Protein AF-A0A6N6PAH7-F1 (afdb_monomer_lite)

Secondary structure (DSSP, 8-state):
-HHHHHHHIIIIIIIIIIIHHHHHHHHTTTPPPP-GGG-HHHHHHHHHHHHHTTT-S-TTHHHHHSSSSPPPHHHHSS--------HHHHHH-GGGS--GGGG-TTTSSTT--HHHHHHHHHHH--

Sequence (126 aa):
PFARVAVLESSLYMRNQLLRDADWASMAHGLEVRVPFVDATLTGRLAPWLVASTGRLRGKELIAGAPSRPVPRALVDRAKTGFFVPIAPLLDDPRAGLDAWRSVPALTRAKTHWSRKLAYALMHAR

Structure (mmCIF, N/CA/C/O backbone):
data_AF-A0A6N6PAH7-F1
#
_entry.id   AF-A0A6N6PAH7-F1
#
loop_
_atom_site.group_PDB
_atom_site.id
_atom_site.type_symbol
_atom_site.label_atom_id
_atom_site.label_alt_id
_atom_site.label_comp_id
_atom_site.label_asym_id
_atom_site.label_entity_id
_atom_site.label_seq_id
_atom_site.pdbx_PDB_ins_code
_atom_site.Cartn_x
_atom_site.Cartn_y
_atom_site.Cartn_z
_atom_site.occupancy
_atom_site.B_iso_or_equiv
_atom_site.auth_seq_id
_atom_site.auth_comp_id
_atom_site.auth_asym_id
_atom_site.auth_atom_id
_atom_site.pdbx_PDB_model_num
ATOM 1 N N . PRO A 1 1 ? 3.702 5.682 21.944 1.00 80.25 1 PRO A N 1
ATOM 2 C CA . PRO A 1 1 ? 4.648 5.618 20.795 1.00 80.25 1 PRO A CA 1
ATOM 3 C C . PRO A 1 1 ? 3.967 5.253 19.469 1.00 80.25 1 PRO A C 1
ATOM 5 O O . PRO A 1 1 ? 4.031 6.046 18.539 1.00 80.25 1 PRO A O 1
ATOM 8 N N . PHE A 1 2 ? 3.247 4.123 19.418 1.00 83.19 2 PHE A N 1
ATOM 9 C CA . PHE A 1 2 ? 2.560 3.636 18.211 1.00 83.19 2 PHE A CA 1
ATOM 10 C C . PHE A 1 2 ? 1.643 4.675 17.549 1.00 83.19 2 PHE A C 1
ATOM 12 O O . PHE A 1 2 ? 1.792 4.948 16.368 1.00 83.19 2 PHE A O 1
ATOM 19 N N . ALA A 1 3 ? 0.759 5.328 18.313 1.00 86.00 3 ALA A N 1
ATOM 20 C CA . ALA A 1 3 ? -0.158 6.328 17.761 1.00 86.00 3 ALA A CA 1
ATOM 21 C C . ALA A 1 3 ? 0.560 7.520 17.099 1.00 86.00 3 ALA A C 1
ATOM 23 O O . ALA A 1 3 ? 0.105 8.018 16.077 1.00 86.00 3 ALA A O 1
ATOM 24 N N . ARG A 1 4 ? 1.714 7.948 17.634 1.00 90.19 4 ARG A N 1
ATOM 25 C CA . ARG A 1 4 ? 2.515 9.024 17.021 1.00 90.19 4 ARG A CA 1
ATOM 26 C C . ARG A 1 4 ? 3.103 8.576 15.684 1.00 90.19 4 ARG A C 1
ATOM 28 O O . ARG A 1 4 ? 3.049 9.330 14.721 1.00 90.19 4 ARG A O 1
ATOM 35 N N . VAL A 1 5 ? 3.610 7.342 15.620 1.00 91.25 5 VAL A N 1
ATOM 36 C CA . VAL A 1 5 ? 4.090 6.736 14.368 1.00 91.25 5 VAL A CA 1
ATOM 37 C C . VAL A 1 5 ? 2.941 6.613 13.371 1.00 91.25 5 VAL A C 1
ATOM 39 O O . VAL A 1 5 ? 3.085 7.066 12.248 1.00 91.25 5 VAL A O 1
ATOM 42 N N . ALA A 1 6 ? 1.773 6.115 13.783 1.00 89.56 6 ALA A N 1
ATOM 43 C CA . ALA A 1 6 ? 0.602 5.997 12.914 1.00 89.56 6 ALA A CA 1
ATOM 44 C C . ALA A 1 6 ? 0.163 7.348 12.317 1.00 89.56 6 ALA A C 1
ATOM 46 O O . ALA A 1 6 ? -0.196 7.411 11.141 1.00 89.56 6 ALA A O 1
ATOM 47 N N . VAL A 1 7 ? 0.234 8.437 13.093 1.00 92.44 7 VAL A N 1
ATOM 48 C CA . VAL A 1 7 ? -0.039 9.797 12.598 1.00 92.44 7 VAL A CA 1
ATOM 49 C C . VAL A 1 7 ? 1.001 10.237 11.567 1.00 92.44 7 VAL A C 1
ATOM 51 O O . VAL A 1 7 ? 0.619 10.771 10.526 1.00 92.44 7 VAL A O 1
ATOM 54 N N . LEU A 1 8 ? 2.292 10.007 11.824 1.00 95.75 8 LEU A N 1
ATOM 55 C CA . LEU A 1 8 ? 3.369 10.334 10.882 1.00 95.75 8 LEU A CA 1
ATOM 56 C C . LEU A 1 8 ? 3.258 9.513 9.593 1.00 95.75 8 LEU A C 1
ATOM 58 O O . LEU A 1 8 ? 3.292 10.089 8.513 1.00 95.75 8 LEU A O 1
ATOM 62 N N . GLU A 1 9 ? 3.040 8.204 9.690 1.00 95.25 9 GLU A N 1
ATOM 63 C CA . GLU A 1 9 ? 2.796 7.316 8.547 1.00 95.25 9 GLU A CA 1
ATOM 64 C C . GLU A 1 9 ? 1.596 7.794 7.722 1.00 95.25 9 GLU A C 1
ATOM 66 O O . GLU A 1 9 ? 1.685 7.919 6.502 1.00 95.25 9 GLU A O 1
ATOM 71 N N . SER A 1 10 ? 0.489 8.150 8.380 1.00 94.25 10 SER A N 1
ATOM 72 C CA . SER A 1 10 ? -0.716 8.624 7.691 1.00 94.25 10 SER A CA 1
ATOM 73 C C . SER A 1 10 ? -0.495 9.974 6.998 1.00 94.25 10 SER A C 1
ATOM 75 O O . SER A 1 10 ? -0.952 10.197 5.878 1.00 94.25 10 SER A O 1
ATOM 77 N N . SER A 1 11 ? 0.235 10.876 7.655 1.00 95.06 11 SER A N 1
ATOM 78 C CA . SER A 1 11 ? 0.418 12.262 7.215 1.00 95.06 11 SER A CA 1
ATOM 79 C C . SER A 1 11 ? 1.580 12.432 6.236 1.00 95.06 11 SER A C 1
ATOM 81 O O . SER A 1 11 ? 1.588 13.372 5.446 1.00 95.06 11 SER A O 1
ATOM 83 N N . LEU A 1 12 ? 2.587 11.567 6.280 1.00 96.56 12 LEU A N 1
ATOM 84 C CA . LEU A 1 12 ? 3.778 11.672 5.441 1.00 96.56 12 LEU A CA 1
ATOM 85 C C . LEU A 1 12 ? 3.753 10.609 4.350 1.00 96.56 12 LEU A C 1
ATOM 87 O O . LEU A 1 12 ? 3.741 10.958 3.175 1.00 96.56 12 LEU A O 1
ATOM 91 N N . TYR A 1 13 ? 3.686 9.331 4.714 1.00 96.38 13 TYR A N 1
ATOM 92 C CA . TYR A 1 13 ? 3.800 8.247 3.742 1.00 96.38 13 TYR A CA 1
ATOM 93 C C . TYR A 1 13 ? 2.494 8.003 2.976 1.00 96.38 13 TYR A C 1
ATOM 95 O O . TYR A 1 13 ? 2.463 8.077 1.748 1.00 96.38 13 TYR A O 1
ATOM 103 N N . MET A 1 14 ? 1.383 7.783 3.682 1.00 96.56 14 MET A N 1
ATOM 104 C CA . MET A 1 14 ? 0.095 7.504 3.045 1.00 96.56 14 MET A CA 1
ATOM 105 C C . MET A 1 14 ? -0.384 8.687 2.201 1.00 96.56 14 MET A C 1
ATOM 107 O O . MET A 1 14 ? -0.717 8.498 1.035 1.00 96.56 14 MET A O 1
ATOM 111 N N . ARG A 1 15 ? -0.368 9.907 2.757 1.00 95.31 15 ARG A N 1
ATOM 112 C CA . ARG A 1 15 ? -0.782 11.117 2.033 1.00 95.31 15 ARG A CA 1
ATOM 113 C C . ARG A 1 15 ? 0.105 11.414 0.825 1.00 95.31 15 ARG A C 1
ATOM 115 O O . ARG A 1 15 ? -0.417 11.624 -0.264 1.00 95.31 15 ARG A O 1
ATOM 122 N N . ASN A 1 16 ? 1.425 11.461 1.012 1.00 96.69 16 ASN A N 1
ATOM 123 C CA . ASN A 1 16 ? 2.311 11.993 -0.026 1.00 96.69 16 ASN A CA 1
ATOM 124 C C . ASN A 1 16 ? 2.759 10.936 -1.041 1.00 96.69 16 ASN A C 1
ATOM 126 O O . ASN A 1 16 ? 3.301 11.315 -2.074 1.00 96.69 16 ASN A O 1
ATOM 130 N N . GLN A 1 17 ? 2.570 9.644 -0.756 1.00 94.69 17 GLN A N 1
ATOM 131 C CA . GLN A 1 17 ? 2.975 8.561 -1.648 1.00 94.69 17 GLN A CA 1
ATOM 132 C C . GLN A 1 17 ? 1.797 7.655 -2.000 1.00 94.69 17 GLN A C 1
ATOM 134 O O . GLN A 1 17 ? 1.367 7.654 -3.144 1.00 94.69 17 GLN A O 1
ATOM 139 N N . LEU A 1 18 ? 1.215 6.934 -1.036 1.00 94.38 18 LEU A N 1
ATOM 140 C CA . LEU A 1 18 ? 0.221 5.899 -1.359 1.00 94.38 18 LEU A CA 1
ATOM 141 C C . LEU A 1 18 ? -1.028 6.454 -2.057 1.00 94.38 18 LEU A C 1
ATOM 143 O O . LEU A 1 18 ? -1.422 5.938 -3.098 1.00 94.38 18 LEU A O 1
ATOM 147 N N . LEU A 1 19 ? -1.647 7.494 -1.492 1.00 96.06 19 LEU A N 1
ATOM 148 C CA . LEU A 1 19 ? -2.872 8.076 -2.043 1.00 96.06 19 LEU A CA 1
ATOM 149 C C . LEU A 1 19 ? -2.601 8.822 -3.346 1.00 96.06 19 LEU A C 1
ATOM 151 O O . LEU A 1 19 ? -3.355 8.663 -4.297 1.00 96.06 19 LEU A O 1
ATOM 155 N N . ARG A 1 20 ? -1.503 9.582 -3.407 1.00 96.25 20 ARG A N 1
ATOM 156 C CA . ARG A 1 20 ? -1.105 10.311 -4.615 1.00 96.25 20 ARG A CA 1
ATOM 157 C C . ARG A 1 20 ? -0.835 9.367 -5.784 1.00 96.25 20 ARG A C 1
ATOM 159 O O . ARG A 1 20 ? -1.338 9.594 -6.877 1.00 96.25 20 ARG A O 1
ATOM 166 N N . ASP A 1 21 ? -0.039 8.326 -5.559 1.00 94.88 21 ASP A N 1
ATOM 167 C CA . ASP A 1 21 ? 0.371 7.416 -6.626 1.00 94.88 21 ASP A CA 1
ATOM 168 C C . ASP A 1 21 ? -0.823 6.558 -7.095 1.00 94.88 21 ASP A C 1
ATOM 170 O O . ASP A 1 21 ? -0.953 6.291 -8.289 1.00 94.88 21 ASP A O 1
ATOM 174 N N . ALA A 1 22 ? -1.731 6.174 -6.185 1.00 94.38 22 ALA A N 1
ATOM 175 C CA . ALA A 1 22 ? -2.966 5.467 -6.533 1.00 94.38 22 ALA A CA 1
ATOM 176 C C . ALA A 1 22 ? -3.955 6.347 -7.317 1.00 94.38 22 ALA A C 1
ATOM 178 O O . ALA A 1 22 ? -4.522 5.885 -8.307 1.00 94.38 22 ALA A O 1
ATOM 179 N N . ASP A 1 23 ? -4.150 7.601 -6.901 1.00 96.50 23 ASP A N 1
ATOM 180 C CA . ASP A 1 23 ? -5.003 8.568 -7.600 1.00 96.50 23 ASP A CA 1
ATOM 181 C C . ASP A 1 23 ? -4.479 8.829 -9.016 1.00 96.50 23 ASP A C 1
ATOM 183 O O . ASP A 1 23 ? -5.188 8.588 -9.990 1.00 96.50 23 ASP A O 1
ATOM 187 N N . TRP A 1 24 ? -3.194 9.171 -9.146 1.00 96.75 24 TRP A N 1
ATOM 188 C CA . TRP A 1 24 ? -2.559 9.388 -10.445 1.00 96.75 24 TRP A CA 1
ATOM 189 C C . TRP A 1 24 ? -2.696 8.175 -11.375 1.00 96.75 24 TRP A C 1
ATOM 191 O O . TRP A 1 24 ? -3.119 8.322 -12.523 1.00 96.75 24 TRP A O 1
ATOM 201 N N . ALA A 1 25 ? -2.379 6.972 -10.884 1.00 94.94 25 ALA A N 1
ATOM 202 C CA . ALA A 1 25 ? -2.457 5.758 -11.690 1.00 94.94 25 ALA A CA 1
ATOM 203 C C . ALA A 1 25 ? -3.899 5.420 -12.101 1.00 94.94 25 ALA A C 1
ATOM 205 O O . ALA A 1 25 ? -4.134 5.013 -13.234 1.00 94.94 25 ALA A O 1
ATOM 206 N N . SER A 1 26 ? -4.872 5.581 -11.204 1.00 96.94 26 SER A N 1
ATOM 207 C CA . SER A 1 26 ? -6.274 5.260 -11.499 1.00 96.94 26 SER A CA 1
ATOM 208 C C . SER A 1 26 ? -6.923 6.271 -12.445 1.00 96.94 26 SER A C 1
ATOM 210 O O . SER A 1 26 ? -7.561 5.877 -13.425 1.00 96.94 26 SER A O 1
ATOM 212 N N . MET A 1 27 ? -6.673 7.563 -12.239 1.00 97.81 27 MET A N 1
ATOM 213 C CA . MET A 1 27 ? -7.206 8.631 -13.082 1.00 97.81 27 MET A CA 1
ATOM 214 C C . MET A 1 27 ? -6.585 8.656 -14.480 1.00 97.81 27 MET A C 1
ATOM 216 O O . MET A 1 27 ? -7.278 9.016 -15.431 1.00 97.81 27 MET A O 1
ATOM 220 N N . ALA A 1 28 ? -5.346 8.176 -14.651 1.00 97.75 28 ALA A N 1
ATOM 221 C CA . ALA A 1 28 ? -4.774 7.918 -15.978 1.00 97.75 28 ALA A CA 1
ATOM 222 C C . ALA A 1 28 ? -5.614 6.924 -16.812 1.00 97.75 28 ALA A C 1
ATOM 224 O O . ALA A 1 28 ? -5.531 6.919 -18.039 1.00 97.75 28 ALA A O 1
ATOM 225 N N . HIS A 1 29 ? -6.456 6.122 -16.153 1.00 97.12 29 HIS A N 1
ATOM 226 C CA . HIS A 1 29 ? -7.408 5.199 -16.769 1.00 97.12 29 HIS A CA 1
ATOM 227 C C . HIS A 1 29 ? -8.878 5.606 -16.558 1.00 97.12 29 HIS A C 1
ATOM 229 O O . HIS A 1 29 ? -9.773 4.805 -16.817 1.00 97.12 29 HIS A O 1
ATOM 235 N N . GLY A 1 30 ? -9.149 6.831 -16.089 1.00 97.81 30 GLY A N 1
ATOM 236 C CA . GLY A 1 30 ? -10.508 7.323 -15.833 1.00 97.81 30 GLY A CA 1
ATOM 237 C C . GLY A 1 30 ? -11.257 6.566 -14.729 1.00 97.81 30 GLY A C 1
ATOM 238 O O . GLY A 1 30 ? -12.487 6.557 -14.724 1.00 97.81 30 GLY A O 1
ATOM 239 N N . LEU A 1 31 ? -10.537 5.901 -13.819 1.00 98.06 31 LEU A N 1
ATOM 240 C CA . LEU A 1 31 ? -11.116 5.125 -12.725 1.00 98.06 31 LEU A CA 1
ATOM 241 C C . LEU A 1 31 ? -11.028 5.895 -11.410 1.00 98.06 31 LEU A C 1
ATOM 243 O O . LEU A 1 31 ? -9.951 6.326 -11.016 1.00 98.06 31 LEU A O 1
ATOM 247 N N . GLU A 1 32 ? -12.142 5.986 -10.684 1.00 97.44 32 GLU A N 1
ATOM 248 C CA . GLU A 1 32 ? -12.156 6.549 -9.334 1.00 97.44 32 GLU A CA 1
ATOM 249 C C . GLU A 1 32 ? -11.941 5.444 -8.285 1.00 97.44 32 GLU A C 1
ATOM 251 O O . GLU A 1 32 ? -12.776 4.551 -8.114 1.00 97.44 32 GLU A O 1
ATOM 256 N N . VAL A 1 33 ? -10.837 5.516 -7.537 1.00 96.50 33 VAL A N 1
ATOM 257 C CA . VAL A 1 33 ? -10.557 4.594 -6.426 1.00 96.50 33 VAL A CA 1
ATOM 258 C C . VAL A 1 33 ? -11.022 5.199 -5.103 1.00 96.50 33 VAL A C 1
ATOM 260 O O . VAL A 1 33 ? -10.573 6.262 -4.685 1.00 96.50 33 VAL A O 1
ATOM 263 N N . ARG A 1 34 ? -11.891 4.481 -4.382 1.00 96.69 34 ARG A N 1
ATOM 264 C CA . ARG A 1 34 ? -12.347 4.861 -3.035 1.00 96.69 34 ARG A CA 1
ATOM 265 C C . ARG A 1 34 ? -11.566 4.101 -1.960 1.00 96.69 34 ARG A C 1
ATOM 267 O O . ARG A 1 34 ? -11.296 2.910 -2.103 1.00 96.69 34 ARG A O 1
ATOM 274 N N . VAL A 1 35 ? -11.265 4.772 -0.844 1.00 95.88 35 VAL A N 1
ATOM 275 C CA . VAL A 1 35 ? -10.484 4.227 0.287 1.00 95.88 35 VAL A CA 1
ATOM 276 C C . VAL A 1 35 ? -11.263 4.274 1.616 1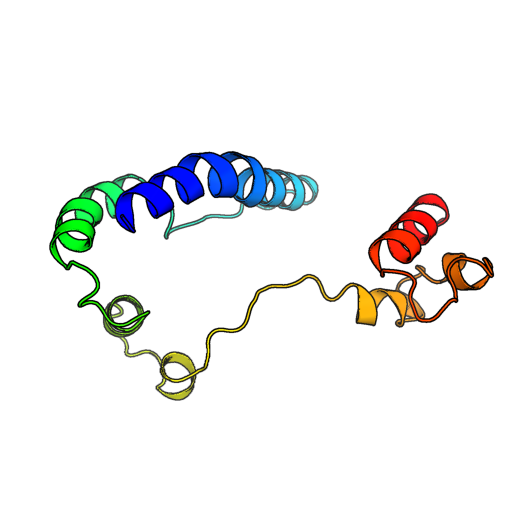.00 95.88 35 VAL A C 1
ATOM 278 O O . VAL A 1 35 ? -10.946 5.077 2.490 1.00 95.88 35 VAL A O 1
ATOM 281 N N . PRO A 1 36 ? -12.273 3.403 1.831 1.00 94.62 36 PRO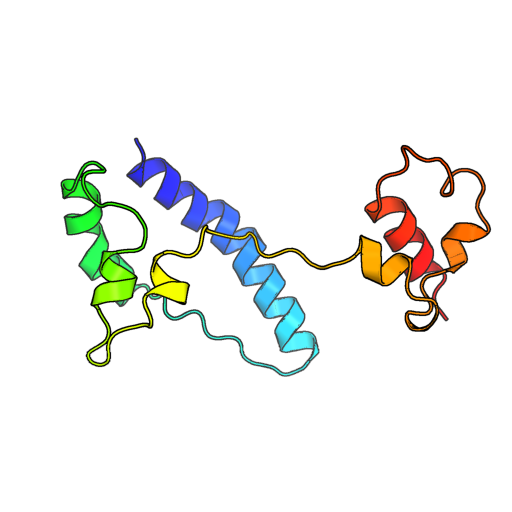 A N 1
ATOM 282 C CA . PRO A 1 36 ? -13.192 3.506 2.976 1.00 94.62 36 PRO A CA 1
ATOM 283 C C . PRO A 1 36 ? -12.521 3.489 4.357 1.00 94.62 36 PRO A C 1
ATOM 285 O O . PRO A 1 36 ? -13.001 4.118 5.293 1.00 94.62 36 PRO A O 1
ATOM 288 N N . PHE A 1 37 ? -11.393 2.787 4.497 1.00 92.06 37 PHE A N 1
ATOM 289 C CA . PHE A 1 37 ? -10.654 2.711 5.763 1.00 92.06 37 PHE A CA 1
ATOM 290 C C . PHE A 1 37 ? -9.809 3.954 6.075 1.00 92.06 37 PHE A C 1
ATOM 292 O O . PHE A 1 37 ? -9.274 4.051 7.175 1.00 92.06 37 PHE A O 1
ATOM 299 N N . VAL A 1 38 ? -9.686 4.890 5.132 1.00 94.19 38 VAL A N 1
ATOM 300 C CA . VAL A 1 38 ? -8.953 6.158 5.288 1.00 94.19 38 VAL A CA 1
ATOM 301 C C . VAL A 1 38 ? -9.931 7.328 5.489 1.00 94.19 38 VAL A C 1
ATOM 303 O O . VAL A 1 38 ? -9.574 8.495 5.365 1.00 94.19 38 VAL A O 1
ATOM 306 N N . ASP A 1 39 ? -11.189 7.032 5.816 1.00 95.12 39 ASP A N 1
ATOM 307 C CA . ASP A 1 39 ? -12.197 8.051 6.082 1.00 95.12 39 ASP A CA 1
ATOM 308 C C . ASP A 1 39 ? -11.892 8.843 7.370 1.00 95.12 39 ASP A C 1
ATOM 310 O O . ASP A 1 39 ? -11.568 8.280 8.425 1.00 95.12 39 ASP A O 1
ATOM 314 N N . ALA A 1 40 ? -12.017 10.170 7.290 1.00 93.44 40 ALA A N 1
ATOM 315 C CA . ALA A 1 40 ? -11.731 11.072 8.403 1.00 93.44 40 ALA A CA 1
ATOM 316 C C . ALA A 1 40 ? -12.744 10.919 9.548 1.00 93.44 40 ALA A C 1
ATOM 318 O O . ALA A 1 40 ? -12.360 10.985 10.717 1.00 93.44 40 ALA A O 1
ATOM 319 N N . THR A 1 41 ? -14.019 10.662 9.234 1.00 96.50 41 THR A N 1
ATOM 320 C CA . THR A 1 41 ? -15.070 10.485 10.249 1.00 96.50 41 THR A CA 1
ATOM 321 C C . THR A 1 41 ? -14.859 9.187 11.021 1.00 96.50 41 THR A C 1
ATOM 323 O O . THR A 1 41 ? -14.885 9.183 12.254 1.00 96.50 41 THR A O 1
ATOM 326 N N . LEU A 1 42 ? -14.596 8.088 10.314 1.00 93.31 42 LEU A N 1
ATOM 327 C CA . LEU A 1 42 ? -14.263 6.790 10.889 1.00 93.31 42 LEU A CA 1
ATOM 328 C C . LEU A 1 42 ? -13.018 6.895 11.771 1.00 93.31 42 LEU A C 1
ATOM 330 O O . LEU A 1 42 ? -13.037 6.460 12.923 1.00 93.31 42 LEU A O 1
ATOM 334 N N . THR A 1 43 ? -11.960 7.527 11.260 1.00 91.69 43 THR A N 1
ATOM 335 C CA . THR A 1 43 ? -10.709 7.715 12.002 1.00 91.69 43 THR A CA 1
ATOM 336 C C . THR A 1 43 ? -10.940 8.547 13.260 1.00 91.69 43 THR A C 1
ATOM 338 O O . THR A 1 43 ? -10.517 8.137 14.338 1.00 91.69 43 THR A O 1
ATOM 341 N N . GLY A 1 44 ? -11.663 9.666 13.164 1.00 93.31 44 GLY A N 1
ATOM 342 C CA . GLY A 1 44 ? -11.976 10.521 14.311 1.00 93.31 44 GLY A CA 1
ATOM 343 C C . GLY A 1 44 ? -12.777 9.801 15.399 1.00 93.31 44 GLY A C 1
ATOM 344 O O . GLY A 1 44 ? -12.506 9.987 16.583 1.00 93.31 44 GLY A O 1
ATOM 345 N N . ARG A 1 45 ? -13.711 8.922 15.014 1.00 93.75 45 ARG A N 1
ATOM 346 C CA . ARG A 1 45 ? -14.504 8.118 15.961 1.00 93.75 45 ARG A CA 1
ATOM 347 C C . ARG A 1 45 ? -13.692 7.009 16.630 1.00 93.75 45 ARG A C 1
ATOM 349 O O . ARG A 1 45 ? -13.892 6.742 17.811 1.00 93.75 45 ARG A O 1
ATOM 356 N N . LEU A 1 46 ? -12.792 6.355 15.895 1.00 89.06 46 LEU A N 1
ATOM 357 C CA . LEU A 1 46 ? -12.031 5.209 16.405 1.00 89.06 46 LEU A CA 1
ATOM 358 C C . LEU A 1 46 ? -10.736 5.606 17.121 1.00 89.06 46 LEU A C 1
ATOM 360 O O . LEU A 1 46 ? -10.295 4.885 18.016 1.00 89.06 46 LEU A O 1
ATOM 364 N N . ALA A 1 47 ? -10.122 6.735 16.759 1.00 88.69 47 ALA A N 1
ATOM 365 C CA . ALA A 1 47 ? -8.813 7.138 17.267 1.00 88.69 47 ALA A CA 1
ATOM 366 C C . ALA A 1 47 ? -8.725 7.186 18.805 1.00 88.69 47 ALA A C 1
ATOM 368 O O . ALA A 1 47 ? -7.770 6.609 19.332 1.00 88.69 47 ALA A O 1
ATOM 369 N N . PRO A 1 48 ? -9.688 7.768 19.556 1.00 88.81 48 PRO A N 1
ATOM 370 C CA . PRO A 1 48 ? -9.614 7.788 21.019 1.00 88.81 48 PRO A CA 1
ATOM 371 C C . PRO A 1 48 ? -9.552 6.380 21.622 1.00 88.81 48 PRO A C 1
ATOM 373 O O . PRO A 1 48 ? -8.732 6.101 22.497 1.00 88.81 48 PRO A O 1
ATOM 376 N N . TRP A 1 49 ? -10.375 5.468 21.100 1.00 86.19 49 TRP A N 1
ATOM 377 C CA . TRP A 1 49 ? -10.439 4.088 21.566 1.00 86.19 49 TRP A CA 1
ATOM 378 C C . TRP A 1 49 ? -9.175 3.298 21.199 1.00 86.19 49 TRP A C 1
ATOM 380 O O . TRP A 1 49 ? -8.602 2.605 22.042 1.00 86.19 49 TRP A O 1
ATOM 390 N N . LEU A 1 50 ? -8.674 3.462 19.970 1.00 82.94 50 LEU A N 1
ATOM 391 C CA . LEU A 1 50 ? -7.439 2.822 19.510 1.00 82.94 50 LEU A CA 1
ATOM 392 C C . LEU A 1 50 ? -6.224 3.271 20.332 1.00 82.94 50 LEU A C 1
ATOM 394 O O . LEU A 1 50 ? -5.398 2.437 20.704 1.00 82.94 50 LEU A O 1
ATOM 398 N N . VAL A 1 51 ? -6.129 4.560 20.673 1.00 85.12 51 VAL A N 1
ATOM 399 C CA . VAL A 1 51 ? -5.053 5.093 21.523 1.00 85.12 51 VAL A CA 1
ATOM 400 C C . VAL A 1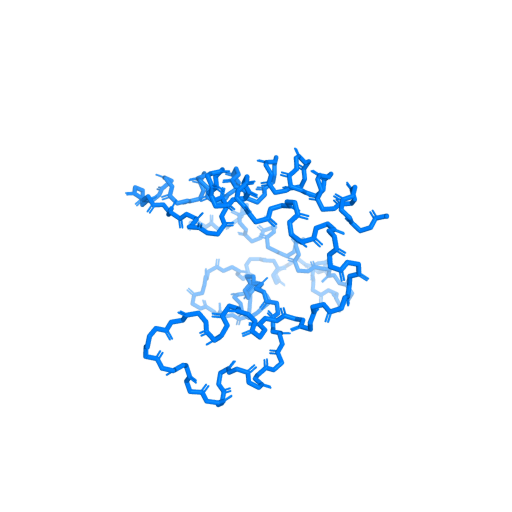 51 ? -5.142 4.529 22.944 1.00 85.12 51 VAL A C 1
ATOM 402 O O . VAL A 1 51 ? -4.126 4.085 23.483 1.00 85.12 51 VAL A O 1
ATOM 405 N N . ALA A 1 52 ? -6.343 4.484 23.530 1.00 85.19 52 ALA A N 1
ATOM 406 C CA . ALA A 1 52 ? -6.570 3.953 24.876 1.00 85.19 52 ALA A CA 1
ATOM 407 C C . ALA A 1 52 ? -6.295 2.443 24.983 1.00 85.19 52 ALA A C 1
ATOM 409 O O . ALA A 1 52 ? -5.863 1.947 26.024 1.00 85.19 52 ALA A O 1
ATOM 410 N N . SER A 1 53 ? -6.492 1.700 23.894 1.00 77.56 53 SER A N 1
ATOM 411 C CA . SER A 1 53 ? -6.331 0.247 23.873 1.00 77.56 53 SER A CA 1
ATOM 412 C C . SER A 1 53 ? -4.888 -0.253 24.060 1.00 77.56 53 SER A C 1
ATOM 414 O O . SER A 1 53 ? -4.695 -1.448 24.262 1.00 77.56 53 SER A O 1
ATOM 416 N N . THR A 1 54 ? -3.878 0.632 24.022 1.00 67.94 54 THR A N 1
ATOM 417 C CA . THR A 1 54 ? -2.457 0.350 24.349 1.00 67.94 54 THR A CA 1
ATOM 418 C C . THR A 1 54 ? -1.869 -0.929 23.726 1.00 67.94 54 THR A C 1
ATOM 420 O O . THR A 1 54 ? -1.006 -1.577 24.309 1.00 67.94 54 THR A O 1
ATOM 423 N N . GLY A 1 55 ? -2.303 -1.302 22.518 1.00 62.28 55 GLY A N 1
ATOM 424 C CA . GLY A 1 55 ? -1.801 -2.500 21.828 1.00 62.28 55 GLY A CA 1
ATOM 425 C C . GLY A 1 55 ? -2.412 -3.821 22.311 1.00 62.28 55 GLY A C 1
ATOM 426 O O . GLY A 1 55 ? -1.956 -4.885 21.904 1.00 62.28 55 GLY A O 1
ATOM 427 N N . ARG A 1 56 ? -3.468 -3.775 23.136 1.00 64.12 56 ARG A N 1
ATOM 428 C CA . ARG A 1 56 ? -4.268 -4.954 23.522 1.00 64.12 56 ARG A CA 1
ATOM 429 C C . ARG A 1 56 ? -5.127 -5.493 22.379 1.00 64.12 56 ARG A C 1
ATOM 431 O O . ARG A 1 56 ? -5.633 -6.607 22.468 1.00 64.12 56 ARG A O 1
ATOM 438 N N . LEU A 1 57 ? -5.297 -4.711 21.317 1.00 68.94 57 LEU A N 1
ATOM 439 C CA . LEU A 1 57 ? -6.054 -5.115 20.141 1.00 68.94 57 LEU A CA 1
ATOM 440 C C . LEU A 1 57 ? -5.189 -5.997 19.258 1.00 68.94 57 LEU A C 1
ATOM 442 O O . LEU A 1 57 ? -4.153 -5.571 18.743 1.00 68.94 57 LEU A O 1
ATOM 446 N N . ARG A 1 58 ? -5.630 -7.240 19.087 1.00 63.69 58 ARG A N 1
ATOM 447 C CA . ARG A 1 58 ? -4.948 -8.214 18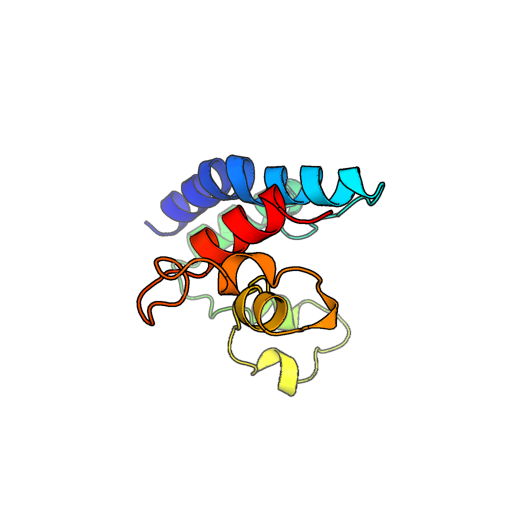.249 1.00 63.69 58 ARG A CA 1
ATOM 448 C C . ARG A 1 58 ? -5.378 -8.033 16.795 1.00 63.69 58 ARG A C 1
ATOM 450 O O . ARG A 1 58 ? -6.457 -8.428 16.370 1.00 63.69 58 ARG A O 1
ATOM 457 N N . GLY A 1 59 ? -4.491 -7.423 16.015 1.00 66.12 59 GLY A N 1
ATOM 458 C CA . GLY A 1 59 ? -4.522 -7.485 14.555 1.00 66.12 59 GLY A CA 1
ATOM 459 C C . GLY A 1 59 ? -5.841 -7.045 13.906 1.00 66.12 59 GLY A C 1
ATOM 460 O O . GLY A 1 59 ? -6.427 -6.026 14.258 1.00 66.12 59 GLY A O 1
ATOM 461 N N . LYS A 1 60 ? -6.271 -7.799 12.888 1.00 77.94 60 LYS A N 1
ATOM 462 C CA . LYS A 1 60 ? -7.456 -7.505 12.062 1.00 77.94 60 LYS A CA 1
ATOM 463 C C . LYS A 1 60 ? -8.755 -8.092 12.629 1.00 77.94 60 LYS A C 1
ATOM 465 O O . LYS A 1 60 ? -9.765 -8.058 11.935 1.00 77.94 60 LYS A O 1
ATOM 470 N N . GLU A 1 61 ? -8.746 -8.619 13.853 1.00 80.94 61 GLU A N 1
ATOM 471 C CA . GLU A 1 61 ? -9.886 -9.340 14.442 1.00 80.94 61 GLU A CA 1
ATOM 472 C C . GLU A 1 61 ? -11.138 -8.462 14.538 1.00 80.94 61 GLU A C 1
ATOM 474 O O . GLU A 1 61 ? -12.222 -8.887 14.152 1.00 80.94 61 GLU A O 1
ATOM 479 N N . LEU A 1 62 ? -10.978 -7.199 14.944 1.00 84.25 62 LEU A N 1
ATOM 480 C CA . LEU A 1 62 ? -12.086 -6.240 15.009 1.00 84.25 62 LEU A CA 1
ATOM 481 C C . LEU A 1 62 ? -12.710 -5.980 13.637 1.00 84.25 62 LEU A C 1
ATOM 483 O O . LEU A 1 62 ? -13.922 -5.863 13.516 1.00 84.25 62 LEU A O 1
ATOM 487 N N . ILE A 1 63 ? -11.875 -5.904 12.598 1.00 88.44 63 ILE A N 1
ATOM 488 C CA . ILE A 1 63 ? -12.333 -5.686 11.223 1.00 88.44 63 ILE A CA 1
ATOM 489 C C . ILE A 1 63 ? -13.010 -6.955 10.696 1.00 88.44 63 ILE A C 1
ATOM 491 O O . ILE A 1 63 ? -14.018 -6.861 10.009 1.00 88.44 63 ILE A O 1
ATOM 495 N N . ALA A 1 64 ? -12.486 -8.136 11.029 1.00 89.69 64 ALA A N 1
ATOM 496 C CA . ALA A 1 64 ? -13.066 -9.417 10.635 1.00 89.69 64 ALA A CA 1
ATOM 497 C C . ALA A 1 64 ? -14.411 -9.703 11.325 1.00 89.69 64 ALA A C 1
ATOM 499 O O . ALA A 1 64 ? -15.271 -10.344 10.724 1.00 89.69 64 ALA A O 1
ATOM 500 N N . GLY A 1 65 ? -14.590 -9.227 12.562 1.00 88.88 65 GLY A N 1
ATOM 501 C CA . GLY A 1 65 ? -15.820 -9.373 13.343 1.00 88.88 65 GLY A CA 1
ATOM 502 C C . GLY A 1 65 ? -16.860 -8.266 13.140 1.00 88.88 65 GLY A C 1
ATOM 503 O O . GLY A 1 65 ? -17.977 -8.406 13.624 1.00 88.88 65 GLY A O 1
ATOM 504 N N . ALA A 1 66 ? -16.521 -7.173 12.448 1.00 90.19 66 ALA A N 1
ATOM 505 C CA . ALA A 1 66 ? -17.438 -6.053 12.217 1.00 90.19 66 ALA A CA 1
ATOM 506 C C . ALA A 1 66 ? -18.609 -6.353 11.252 1.00 90.19 66 ALA A C 1
ATOM 508 O O . ALA A 1 66 ? -19.704 -5.837 11.484 1.00 90.19 66 ALA A O 1
ATOM 509 N N . PRO A 1 67 ? -18.435 -7.130 10.162 1.00 92.44 67 PRO A N 1
ATOM 510 C CA . PRO A 1 67 ? -19.528 -7.421 9.241 1.00 92.44 67 PRO A CA 1
ATOM 511 C C . PRO A 1 67 ? -20.630 -8.265 9.892 1.00 92.44 67 PRO A C 1
ATOM 513 O O . PRO A 1 67 ? -20.350 -9.244 10.579 1.00 92.44 67 PRO A O 1
ATOM 516 N N . SER A 1 68 ? -21.895 -7.948 9.593 1.00 95.00 68 SER A N 1
ATOM 517 C CA . SER A 1 68 ? -23.055 -8.732 10.052 1.00 95.00 68 SER A CA 1
ATOM 518 C C . SER A 1 68 ? -23.051 -10.165 9.514 1.00 95.00 68 SER A C 1
ATOM 520 O O . SER A 1 68 ? -23.493 -11.092 10.190 1.00 95.00 68 SER A O 1
ATOM 522 N N . ARG A 1 69 ? -22.526 -10.356 8.298 1.00 95.19 69 ARG A N 1
ATOM 523 C CA . ARG A 1 69 ? -22.242 -11.670 7.724 1.00 95.19 69 ARG A CA 1
ATOM 524 C C . ARG A 1 69 ? -20.787 -12.047 8.025 1.00 95.19 69 ARG A C 1
ATOM 526 O O . ARG A 1 69 ? -19.896 -11.369 7.511 1.00 95.19 69 ARG A O 1
ATOM 533 N N . PRO A 1 70 ? -20.528 -13.133 8.774 1.00 92.62 70 PRO A N 1
ATOM 534 C CA . PRO A 1 70 ? -19.170 -13.518 9.136 1.00 92.62 70 PRO A CA 1
ATOM 535 C C . PRO A 1 70 ? -18.271 -13.749 7.918 1.00 92.62 70 PRO A C 1
ATOM 537 O O . PRO A 1 70 ? -18.663 -14.409 6.949 1.00 92.62 70 PRO A O 1
ATOM 540 N N . VAL A 1 71 ? -17.042 -13.238 7.990 1.00 92.56 71 VAL A N 1
ATOM 541 C CA . VAL A 1 71 ? -15.994 -13.527 7.005 1.00 92.56 71 VAL A CA 1
ATOM 542 C C . VAL A 1 71 ? -15.540 -14.986 7.179 1.00 92.56 71 VAL A C 1
ATOM 544 O O . VAL A 1 71 ? -15.327 -15.419 8.315 1.00 92.56 71 VAL A O 1
ATOM 547 N N . PRO A 1 72 ? -15.366 -15.770 6.096 1.00 93.62 72 PRO A N 1
ATOM 548 C CA . PRO A 1 72 ? -14.869 -17.141 6.189 1.00 93.62 72 PRO A CA 1
ATOM 549 C C . PRO A 1 72 ? -13.555 -17.239 6.972 1.00 93.62 72 PRO A C 1
ATOM 551 O O . PRO A 1 72 ? -12.623 -16.476 6.711 1.00 93.62 72 PRO A O 1
ATOM 554 N N . ARG A 1 73 ? -13.444 -18.223 7.877 1.00 91.19 73 ARG A N 1
ATOM 555 C CA . ARG A 1 73 ? -12.248 -18.406 8.725 1.00 91.19 73 ARG A CA 1
ATOM 556 C C . ARG A 1 73 ? -10.954 -18.506 7.926 1.00 91.19 73 ARG A C 1
ATOM 558 O O . ARG A 1 73 ? -9.976 -17.868 8.283 1.00 91.19 73 ARG A O 1
ATOM 565 N N . ALA A 1 74 ? -10.987 -19.172 6.772 1.00 93.25 74 ALA A N 1
ATOM 566 C CA . ALA A 1 74 ? -9.840 -19.261 5.870 1.00 93.25 74 ALA A CA 1
ATOM 567 C C . ALA A 1 74 ? -9.268 -17.892 5.435 1.00 93.25 74 ALA A C 1
ATOM 569 O O . ALA A 1 74 ? -8.086 -17.809 5.121 1.00 93.25 74 ALA A O 1
ATOM 570 N N . LEU A 1 75 ? -10.076 -16.821 5.409 1.00 90.44 75 LEU A N 1
ATOM 571 C CA . LEU A 1 75 ? -9.620 -15.455 5.116 1.00 90.44 75 LEU A CA 1
ATOM 572 C C . LEU A 1 75 ? -9.185 -14.693 6.371 1.00 90.44 75 LEU A C 1
ATOM 574 O O . LEU A 1 75 ? -8.272 -13.872 6.287 1.00 90.44 75 LEU A O 1
ATOM 578 N N . VAL A 1 76 ? -9.835 -14.950 7.509 1.00 89.81 76 VAL A N 1
ATOM 579 C CA . VAL A 1 76 ? -9.513 -14.327 8.803 1.00 89.81 76 VAL A CA 1
ATOM 580 C C . VAL A 1 76 ? -8.172 -14.835 9.329 1.00 89.81 76 VAL A C 1
ATOM 582 O O . VAL A 1 76 ? -7.315 -14.036 9.698 1.00 89.81 76 VAL A O 1
ATOM 585 N N . ASP A 1 77 ? -7.969 -16.150 9.271 1.00 89.38 77 ASP A N 1
ATOM 586 C CA . ASP A 1 77 ? -6.773 -16.844 9.757 1.00 89.38 77 ASP A CA 1
ATOM 587 C C . ASP A 1 77 ? -5.605 -16.746 8.758 1.00 89.38 77 ASP A C 1
ATOM 589 O O . ASP A 1 77 ? -4.477 -17.158 9.042 1.00 89.38 77 ASP A O 1
ATOM 593 N N . ARG A 1 78 ? -5.851 -16.181 7.567 1.00 90.19 78 ARG A N 1
ATOM 594 C CA . ARG A 1 78 ? -4.825 -16.013 6.538 1.00 90.19 78 ARG A CA 1
ATOM 595 C C . ARG A 1 78 ? -3.756 -15.032 7.007 1.00 90.19 78 ARG A C 1
ATOM 597 O O . ARG A 1 78 ? -4.043 -13.871 7.310 1.00 90.19 78 ARG A O 1
ATOM 604 N N . ALA A 1 79 ? -2.495 -15.456 6.937 1.00 88.62 79 ALA A N 1
ATOM 605 C CA . ALA A 1 79 ? -1.360 -14.572 7.164 1.00 88.62 79 ALA A CA 1
ATOM 606 C C . ALA A 1 79 ? -1.429 -13.329 6.254 1.00 88.62 79 ALA A C 1
ATOM 608 O O . ALA A 1 79 ? -1.800 -13.402 5.075 1.00 88.62 79 ALA A O 1
ATOM 609 N N . LYS A 1 80 ? -1.062 -12.162 6.798 1.00 85.75 80 LYS A N 1
ATOM 610 C CA . LYS A 1 80 ? -1.009 -10.916 6.025 1.00 85.75 80 LYS A CA 1
ATOM 611 C C . LYS A 1 80 ? 0.015 -11.074 4.904 1.00 85.75 80 LYS A C 1
ATOM 613 O O . LYS A 1 80 ? 1.209 -11.157 5.163 1.00 85.75 80 LYS A O 1
ATOM 618 N N . THR A 1 81 ? -0.451 -11.019 3.663 1.00 87.06 81 THR A N 1
ATOM 619 C CA . THR A 1 81 ? 0.431 -10.848 2.508 1.00 87.06 81 THR A CA 1
ATOM 620 C C . THR A 1 81 ? 0.578 -9.367 2.190 1.00 87.06 81 THR A C 1
ATOM 622 O O . THR A 1 81 ? -0.350 -8.575 2.395 1.00 87.06 81 THR A O 1
ATOM 625 N N . GLY A 1 82 ? 1.758 -8.985 1.708 1.00 83.00 82 GLY A N 1
ATOM 626 C CA . GLY A 1 82 ? 1.954 -7.679 1.092 1.00 83.00 82 GLY A CA 1
ATOM 627 C C . GLY A 1 82 ? 1.147 -7.551 -0.199 1.00 83.00 82 GLY A C 1
ATOM 628 O O . GLY A 1 82 ? 0.656 -8.541 -0.746 1.00 83.00 82 GLY A O 1
ATOM 629 N N . PHE A 1 83 ? 1.030 -6.318 -0.673 1.00 83.31 83 PHE A N 1
ATOM 630 C CA . PHE A 1 83 ? 0.657 -6.017 -2.045 1.00 83.31 83 PHE A CA 1
ATOM 631 C C . PHE A 1 83 ? 1.930 -5.566 -2.755 1.00 83.31 83 PHE A C 1
ATOM 633 O O . PHE A 1 83 ? 2.626 -4.683 -2.258 1.00 83.31 83 PHE A O 1
ATOM 640 N N . PHE A 1 84 ? 2.265 -6.202 -3.869 1.00 82.56 84 PHE A N 1
ATOM 641 C CA . PHE A 1 84 ? 3.412 -5.833 -4.685 1.00 82.56 84 PHE A CA 1
ATOM 642 C C . PHE A 1 84 ? 3.034 -5.981 -6.151 1.00 82.56 84 PHE A C 1
ATOM 644 O O . PHE A 1 84 ? 2.298 -6.895 -6.522 1.00 82.56 84 PHE A O 1
ATOM 651 N N . VAL A 1 85 ? 3.545 -5.080 -6.985 1.00 83.12 85 VAL A N 1
ATOM 652 C CA . VAL A 1 85 ? 3.413 -5.220 -8.433 1.00 83.12 85 VAL A CA 1
ATOM 653 C C . VAL A 1 85 ? 4.355 -6.350 -8.865 1.00 83.12 85 VAL A C 1
ATOM 655 O O . VAL A 1 85 ? 5.536 -6.309 -8.504 1.00 83.12 85 VAL A O 1
ATOM 658 N N . PRO A 1 86 ? 3.882 -7.376 -9.595 1.00 87.19 86 PRO A N 1
ATOM 659 C CA . PRO A 1 86 ? 4.681 -8.546 -9.954 1.00 87.19 86 PRO A CA 1
ATOM 660 C C . PRO A 1 86 ? 5.648 -8.233 -11.108 1.00 87.19 86 PRO A C 1
ATOM 662 O O . PRO A 1 86 ? 5.593 -8.846 -12.169 1.00 87.19 86 PRO A O 1
ATOM 665 N N . ILE A 1 87 ? 6.557 -7.275 -10.905 1.00 90.56 87 ILE A N 1
ATOM 666 C CA . ILE A 1 87 ? 7.453 -6.790 -11.960 1.00 90.56 87 ILE A CA 1
ATOM 667 C C . ILE A 1 87 ? 8.408 -7.876 -12.448 1.00 90.56 87 ILE A C 1
ATOM 669 O O . ILE A 1 87 ? 8.652 -7.969 -13.643 1.00 90.56 87 ILE A O 1
ATOM 673 N N . ALA A 1 88 ? 8.959 -8.695 -11.549 1.00 86.56 88 ALA A N 1
ATOM 674 C CA . ALA A 1 88 ? 9.872 -9.761 -11.958 1.00 86.56 88 ALA A CA 1
ATOM 675 C C . ALA A 1 88 ? 9.184 -10.768 -12.905 1.00 86.56 88 ALA A C 1
ATOM 677 O O . ALA A 1 88 ? 9.672 -10.914 -14.021 1.00 86.56 88 ALA A O 1
ATOM 678 N N . PRO A 1 89 ? 8.018 -11.351 -12.553 1.00 89.69 89 PRO A N 1
ATOM 679 C CA . PRO A 1 89 ? 7.235 -12.142 -13.501 1.00 89.69 89 PRO A CA 1
ATOM 680 C C . PRO A 1 89 ? 6.905 -11.404 -14.803 1.00 89.69 89 PRO A C 1
ATOM 682 O O . PRO A 1 89 ? 6.999 -11.994 -15.870 1.00 89.69 89 PRO A O 1
ATOM 685 N N . LEU A 1 90 ? 6.566 -10.112 -14.734 1.00 91.06 90 LEU A N 1
ATOM 686 C CA . LEU A 1 90 ? 6.243 -9.315 -15.920 1.00 91.06 90 LEU A CA 1
ATOM 687 C C . LEU A 1 90 ? 7.449 -9.137 -16.862 1.00 91.06 90 LEU A C 1
ATOM 689 O O . LEU A 1 90 ? 7.288 -9.182 -18.073 1.00 91.06 90 LEU A O 1
ATOM 693 N N . LEU A 1 91 ? 8.660 -8.961 -16.325 1.00 91.25 91 LEU A N 1
ATOM 694 C CA . LEU A 1 91 ? 9.900 -8.883 -17.114 1.00 91.25 91 LEU A CA 1
ATOM 695 C C . LEU A 1 91 ? 10.295 -10.227 -17.745 1.00 91.25 91 LEU A C 1
ATOM 697 O O . LEU A 1 91 ? 11.072 -10.259 -18.707 1.00 91.25 91 LEU A O 1
ATOM 701 N N . ASP A 1 92 ? 9.812 -11.327 -17.171 1.00 88.19 92 ASP A N 1
ATOM 702 C CA . ASP A 1 92 ? 10.039 -12.679 -17.669 1.00 88.19 92 ASP A CA 1
ATOM 703 C C . ASP A 1 92 ? 8.963 -13.152 -18.650 1.00 88.19 92 ASP A C 1
ATOM 705 O O . ASP A 1 92 ? 9.218 -14.098 -19.393 1.00 88.19 92 ASP A O 1
ATOM 709 N N . ASP A 1 93 ? 7.815 -12.474 -18.720 1.00 91.75 93 ASP A N 1
ATOM 710 C CA . ASP A 1 93 ? 6.759 -12.768 -19.686 1.00 91.75 93 ASP A CA 1
ATOM 711 C C . ASP A 1 93 ? 7.113 -12.215 -21.084 1.00 91.75 93 ASP A C 1
ATOM 713 O O . ASP A 1 93 ? 7.150 -10.995 -21.275 1.00 91.75 93 ASP A O 1
ATOM 717 N N . PRO A 1 94 ? 7.314 -13.075 -22.104 1.00 87.50 94 PRO A N 1
ATOM 718 C CA . PRO A 1 94 ? 7.583 -12.628 -23.471 1.00 87.50 94 PRO A CA 1
ATOM 719 C C . PRO A 1 94 ? 6.446 -11.788 -24.070 1.00 87.50 94 PRO A C 1
ATOM 721 O O . PRO A 1 94 ? 6.675 -11.007 -24.988 1.00 87.50 94 PRO A O 1
ATOM 724 N N . ARG A 1 95 ? 5.214 -11.931 -23.563 1.00 90.06 95 ARG A N 1
ATOM 725 C CA . ARG A 1 95 ? 4.039 -11.184 -24.037 1.00 90.06 95 ARG A CA 1
ATOM 726 C C . ARG A 1 95 ? 4.010 -9.746 -23.530 1.00 90.06 95 ARG A C 1
ATOM 728 O O . ARG A 1 95 ? 3.261 -8.940 -24.072 1.00 90.06 95 ARG A O 1
ATOM 735 N N . ALA A 1 96 ? 4.802 -9.419 -22.508 1.00 88.88 96 ALA A N 1
ATOM 736 C CA . ALA A 1 96 ? 4.823 -8.085 -21.921 1.00 88.88 96 ALA A CA 1
ATOM 737 C C . ALA A 1 96 ? 5.564 -7.052 -22.788 1.00 88.88 96 ALA A C 1
ATOM 739 O O . ALA A 1 96 ? 5.429 -5.859 -22.536 1.00 88.88 96 ALA A O 1
ATOM 740 N N . GLY A 1 9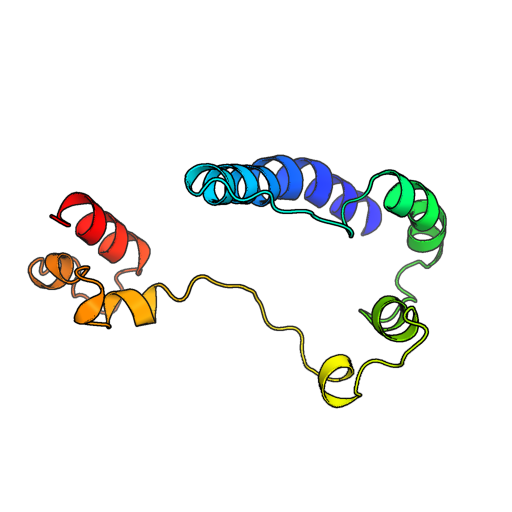7 ? 6.365 -7.481 -23.774 1.00 88.62 97 GLY A N 1
ATOM 741 C CA . GLY A 1 97 ? 7.153 -6.566 -24.615 1.00 88.62 97 GLY A CA 1
ATOM 742 C C . GLY A 1 97 ? 8.244 -5.803 -23.850 1.00 88.62 97 GLY A C 1
ATOM 743 O O . GLY A 1 97 ? 8.684 -4.742 -24.278 1.00 88.62 97 GLY A O 1
ATOM 744 N N . LEU A 1 98 ? 8.670 -6.321 -22.692 1.00 92.12 98 LEU A N 1
ATOM 745 C CA . LEU A 1 98 ? 9.655 -5.694 -21.804 1.00 92.12 98 LEU A CA 1
ATOM 746 C C . LEU A 1 98 ? 11.011 -6.411 -21.836 1.00 92.12 98 LEU A C 1
ATOM 748 O O . LEU A 1 98 ? 11.715 -6.458 -20.829 1.00 92.12 98 LEU A O 1
ATOM 752 N N . ASP A 1 99 ? 11.393 -7.008 -22.961 1.00 91.69 99 ASP A N 1
ATOM 753 C CA . ASP A 1 99 ? 12.578 -7.860 -23.099 1.00 91.69 99 ASP A CA 1
ATOM 754 C C . ASP A 1 99 ? 13.830 -7.120 -23.601 1.00 91.69 99 ASP A C 1
ATOM 756 O O . ASP A 1 99 ? 14.931 -7.668 -23.521 1.00 91.69 99 ASP A O 1
ATOM 760 N N . ALA A 1 100 ? 13.709 -5.852 -24.013 1.00 92.25 100 ALA A N 1
ATOM 761 C CA . ALA A 1 100 ? 14.810 -5.045 -24.557 1.00 92.25 100 ALA A CA 1
ATOM 762 C C . ALA A 1 100 ? 16.076 -5.034 -23.673 1.00 92.25 100 ALA A C 1
ATOM 764 O O . ALA A 1 100 ? 17.201 -5.041 -24.180 1.00 92.25 100 ALA A O 1
ATOM 765 N N . TRP A 1 101 ? 15.922 -5.087 -22.343 1.00 93.00 101 TRP A N 1
ATOM 766 C CA . TRP A 1 101 ? 17.042 -5.116 -21.390 1.00 93.00 101 TRP A CA 1
ATOM 767 C C . TRP A 1 101 ? 17.929 -6.360 -21.517 1.00 93.00 101 TRP A C 1
ATOM 769 O O . TRP A 1 101 ? 19.087 -6.317 -21.097 1.00 93.00 101 TRP A O 1
ATOM 779 N N . ARG A 1 102 ? 17.419 -7.462 -22.086 1.00 92.81 102 ARG A N 1
ATOM 780 C CA . ARG A 1 102 ? 18.165 -8.720 -22.259 1.00 92.81 102 ARG A CA 1
ATOM 781 C C . ARG A 1 102 ? 19.344 -8.563 -23.219 1.00 92.81 102 ARG A C 1
ATOM 783 O O . ARG A 1 102 ? 20.324 -9.290 -23.090 1.00 92.81 102 ARG A O 1
ATOM 790 N N . SER A 1 103 ? 19.281 -7.584 -24.123 1.00 92.69 103 SER A N 1
ATOM 791 C CA . SER A 1 103 ? 20.368 -7.249 -25.051 1.00 92.69 103 SER A CA 1
ATOM 792 C C . SER A 1 103 ? 21.540 -6.507 -24.391 1.00 92.69 103 SER A C 1
ATOM 794 O O . SER A 1 103 ? 22.610 -6.406 -24.985 1.00 92.69 103 SER A O 1
ATOM 796 N N . VAL A 1 104 ? 21.374 -6.012 -23.155 1.00 94.88 104 VAL A N 1
ATOM 797 C CA . VAL A 1 104 ? 22.380 -5.210 -22.446 1.00 94.88 104 VAL A CA 1
ATOM 798 C C . VAL A 1 104 ? 23.123 -6.073 -21.416 1.00 94.88 104 VAL A C 1
ATOM 800 O O . VAL A 1 104 ? 22.568 -6.370 -20.352 1.00 94.88 104 VAL A O 1
ATOM 803 N N . PRO A 1 105 ? 24.412 -6.413 -21.626 1.00 94.75 105 PRO A N 1
ATOM 804 C CA . PRO A 1 105 ? 25.156 -7.316 -20.737 1.00 94.75 105 PRO A CA 1
ATOM 805 C C . PRO A 1 105 ? 25.263 -6.841 -19.280 1.00 94.75 105 PRO A C 1
ATOM 807 O O . PRO A 1 105 ? 25.370 -7.640 -18.351 1.00 94.75 105 PRO A O 1
ATOM 810 N N . ALA A 1 106 ? 25.230 -5.527 -19.040 1.00 94.44 106 ALA A N 1
ATOM 811 C CA . ALA A 1 106 ? 25.224 -4.984 -17.682 1.00 94.44 106 ALA A CA 1
ATOM 812 C C . ALA A 1 106 ? 23.912 -5.289 -16.930 1.00 94.44 106 ALA A C 1
ATOM 814 O O . ALA A 1 106 ? 23.920 -5.416 -15.702 1.00 94.44 106 ALA A O 1
ATOM 815 N N . LEU A 1 107 ? 22.793 -5.429 -17.649 1.00 93.88 107 LEU A N 1
ATOM 816 C CA . LEU A 1 107 ? 21.468 -5.655 -17.073 1.00 93.88 107 LEU A CA 1
ATOM 817 C C . LEU A 1 107 ? 21.144 -7.140 -16.865 1.00 93.88 107 LEU A C 1
ATOM 819 O O . LEU A 1 107 ? 20.301 -7.454 -16.027 1.00 93.88 107 LEU A O 1
ATOM 823 N N . THR A 1 108 ? 21.845 -8.055 -17.539 1.00 92.38 108 THR A N 1
ATOM 824 C CA . THR A 1 108 ? 21.647 -9.512 -17.410 1.00 92.38 108 THR A CA 1
ATOM 825 C C . THR A 1 108 ? 22.356 -10.141 -16.208 1.00 92.38 108 THR A C 1
ATOM 827 O O . THR A 1 108 ? 22.101 -11.296 -15.872 1.00 92.38 108 THR A O 1
ATOM 830 N N . ARG A 1 109 ? 23.209 -9.389 -15.503 1.00 93.12 109 ARG A N 1
ATOM 831 C CA . ARG A 1 109 ? 23.913 -9.868 -14.302 1.00 93.12 109 ARG A CA 1
ATOM 832 C C . ARG A 1 109 ? 22.923 -10.265 -13.198 1.00 93.12 109 ARG A C 1
ATOM 834 O O . ARG A 1 109 ? 21.977 -9.533 -12.913 1.00 93.12 109 ARG A O 1
ATOM 841 N N . ALA A 1 110 ? 23.198 -11.370 -12.499 1.00 84.94 110 ALA A N 1
ATOM 842 C C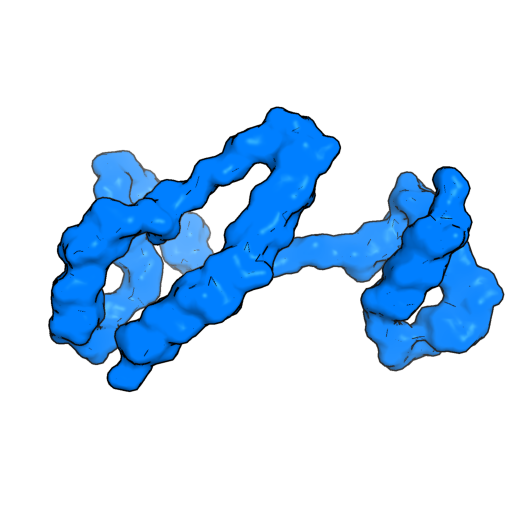A . ALA A 1 110 ? 22.312 -11.924 -11.464 1.00 84.94 110 ALA A CA 1
ATOM 843 C C . ALA A 1 110 ? 21.964 -10.936 -10.331 1.00 84.94 110 ALA A C 1
ATOM 845 O O . ALA A 1 110 ? 20.862 -10.969 -9.795 1.00 84.94 110 ALA A O 1
ATOM 846 N N . LYS A 1 111 ? 22.885 -10.027 -9.982 1.00 90.00 111 LYS A N 1
ATOM 847 C CA . LYS A 1 111 ? 22.686 -9.023 -8.920 1.00 90.00 111 LYS A CA 1
ATOM 848 C C . LYS A 1 111 ? 21.962 -7.751 -9.383 1.00 90.00 111 LYS A C 1
ATOM 850 O O . LYS A 1 111 ? 21.753 -6.847 -8.577 1.00 90.00 111 LYS A O 1
ATOM 855 N N . THR A 1 112 ? 21.611 -7.628 -10.662 1.00 91.56 112 THR A N 1
ATOM 856 C CA . THR A 1 112 ? 20.943 -6.424 -11.163 1.00 91.56 112 THR A CA 1
ATOM 857 C C . THR A 1 112 ? 19.493 -6.379 -10.684 1.00 91.56 112 THR A C 1
ATOM 859 O O . THR A 1 112 ? 18.684 -7.238 -11.033 1.00 91.56 112 THR A O 1
ATOM 862 N N . HIS A 1 113 ? 19.157 -5.337 -9.917 1.00 91.12 113 HIS A N 1
ATOM 863 C CA . HIS A 1 113 ? 17.803 -5.105 -9.414 1.00 91.12 113 HIS A CA 1
ATOM 864 C C . HIS A 1 113 ? 16.798 -4.900 -10.561 1.00 91.12 113 HIS A C 1
ATOM 866 O O . HIS A 1 113 ? 17.106 -4.236 -11.556 1.00 91.12 113 HIS A O 1
ATOM 872 N N . TRP A 1 114 ? 15.579 -5.429 -10.404 1.00 91.38 114 TRP A N 1
ATOM 873 C CA . TRP A 1 114 ? 14.534 -5.407 -11.436 1.00 91.38 114 TRP A CA 1
ATOM 874 C C . TRP A 1 114 ? 14.198 -3.993 -11.920 1.00 91.38 114 TRP A C 1
ATOM 876 O O . TRP A 1 114 ? 13.888 -3.817 -13.092 1.00 91.38 114 TRP A O 1
ATOM 886 N N . SER A 1 115 ? 14.316 -2.974 -11.062 1.00 92.00 115 SER A N 1
ATOM 887 C CA . SER A 1 115 ? 13.986 -1.591 -11.432 1.00 92.00 115 SER A CA 1
ATOM 888 C C . SER A 1 115 ? 14.867 -1.052 -12.557 1.00 92.00 115 SER A C 1
ATOM 890 O O . SER A 1 115 ? 14.385 -0.300 -13.394 1.00 92.00 115 SER A O 1
ATOM 892 N N . ARG A 1 116 ? 16.137 -1.475 -12.634 1.00 93.75 116 ARG A N 1
ATOM 893 C CA . ARG A 1 116 ? 17.043 -1.083 -13.727 1.00 93.75 116 ARG A CA 1
ATOM 894 C C . ARG A 1 116 ? 16.653 -1.749 -15.042 1.00 93.75 116 ARG A C 1
ATOM 896 O O . ARG A 1 116 ? 16.689 -1.106 -16.086 1.00 93.75 116 ARG A O 1
ATOM 903 N N . LYS A 1 117 ? 16.265 -3.026 -14.972 1.00 94.19 117 LYS A N 1
ATOM 904 C CA . LYS A 1 117 ? 15.770 -3.791 -16.123 1.00 94.19 117 LYS A CA 1
ATOM 905 C C . LYS A 1 117 ? 14.479 -3.170 -16.653 1.00 94.19 117 LYS A C 1
ATOM 907 O O . LYS A 1 117 ? 14.400 -2.873 -17.837 1.00 94.19 117 LYS A O 1
ATOM 912 N N . LEU A 1 118 ? 13.528 -2.892 -15.757 1.00 93.31 118 LEU A N 1
ATOM 913 C CA . LEU A 1 118 ? 12.257 -2.257 -16.089 1.00 93.31 118 LEU A CA 1
ATOM 914 C C . LEU A 1 118 ? 12.452 -0.856 -16.672 1.00 93.31 118 LEU A C 1
ATOM 916 O O . LEU A 1 118 ? 11.868 -0.560 -17.703 1.00 93.31 118 LEU A O 1
ATOM 920 N N . ALA A 1 119 ? 13.284 -0.008 -16.062 1.00 93.88 119 ALA A N 1
ATOM 921 C CA . ALA A 1 119 ? 13.531 1.339 -16.576 1.00 93.88 119 ALA A CA 1
ATOM 922 C C . ALA A 1 119 ? 14.088 1.308 -18.006 1.00 93.88 119 ALA A C 1
ATOM 924 O O . ALA A 1 119 ? 13.611 2.040 -18.867 1.00 93.88 119 ALA A O 1
ATOM 925 N N . TYR A 1 120 ? 15.057 0.426 -18.279 1.00 94.88 120 TYR A N 1
ATOM 926 C CA . TYR A 1 120 ? 15.570 0.252 -19.636 1.00 94.88 120 TYR A CA 1
ATOM 927 C C . TYR A 1 120 ? 14.484 -0.260 -20.584 1.00 94.88 120 TYR A C 1
ATOM 929 O O . TYR A 1 120 ? 14.312 0.307 -21.658 1.00 94.88 120 TYR A O 1
ATOM 937 N N . ALA A 1 121 ? 13.739 -1.290 -20.171 1.00 93.75 121 ALA A N 1
ATOM 938 C CA . ALA A 1 121 ? 12.654 -1.856 -20.960 1.00 93.75 121 ALA A CA 1
ATOM 939 C C . ALA A 1 121 ? 11.609 -0.801 -21.335 1.00 93.75 121 ALA A C 1
ATOM 941 O O . ALA A 1 121 ? 11.259 -0.714 -22.497 1.00 93.75 121 ALA A O 1
ATOM 942 N N . LEU A 1 122 ? 11.181 0.048 -20.396 1.00 91.44 122 LEU A N 1
ATOM 943 C CA . LEU A 1 122 ? 10.197 1.105 -20.647 1.00 91.44 122 LEU A CA 1
ATOM 944 C C . LEU A 1 122 ? 10.722 2.205 -21.577 1.00 91.44 122 LEU A C 1
ATOM 946 O O . LEU A 1 122 ? 9.978 2.684 -22.421 1.00 91.44 122 LEU A O 1
ATOM 950 N N . MET A 1 123 ? 11.995 2.597 -21.457 1.00 92.88 123 MET A N 1
ATOM 951 C CA . MET A 1 123 ? 12.593 3.602 -22.353 1.00 92.88 123 MET A CA 1
ATOM 952 C C . MET A 1 123 ? 12.781 3.100 -23.791 1.00 92.88 123 MET A C 1
ATOM 954 O O . MET A 1 123 ? 12.959 3.910 -24.695 1.00 92.88 123 MET A O 1
ATOM 958 N N . HIS A 1 124 ? 12.790 1.780 -23.993 1.00 90.25 124 HIS A N 1
ATOM 959 C CA . HIS A 1 124 ? 13.032 1.142 -25.291 1.00 90.25 124 HIS A CA 1
ATOM 960 C C . HIS A 1 124 ? 11.845 0.284 -25.754 1.00 90.25 124 HIS A C 1
ATOM 962 O O . HIS A 1 124 ? 11.953 -0.404 -26.770 1.00 90.25 124 HIS A O 1
ATOM 968 N N . ALA A 1 125 ? 10.730 0.318 -25.020 1.00 77.38 125 ALA A N 1
ATOM 969 C CA . ALA A 1 125 ? 9.468 -0.267 -25.435 1.00 77.38 125 ALA A CA 1
ATOM 970 C C . ALA A 1 125 ? 8.928 0.588 -26.585 1.00 77.38 125 ALA A C 1
ATOM 972 O O . ALA A 1 125 ? 8.870 1.814 -26.472 1.00 77.38 125 ALA A O 1
ATOM 973 N N . ARG A 1 126 ? 8.624 -0.060 -27.709 1.00 60.34 126 ARG A N 1
ATOM 974 C CA . ARG A 1 126 ? 8.008 0.580 -28.875 1.00 60.34 126 ARG A CA 1
ATOM 975 C C . ARG A 1 126 ? 6.497 0.608 -28.736 1.00 60.34 126 ARG A C 1
ATOM 977 O O . ARG A 1 126 ? 5.954 -0.406 -28.248 1.00 60.34 126 ARG A O 1
#

Foldseek 3Di:
DVLVVVCCCVVPVCVPPVVVVVCVVQVVVPHDDDDVVNDPVVCVVCVVVVVVCVPVDDDCVCVQPPDPDHDDPCVVVDDDDDDDDPLVVLCVDPVNQLVQLVPPPVCPDPPHDSVVSNVRSVVPRD

Radius of gyration: 20.59 Å; chains: 1; bounding box: 48×32×54 Å

pLDDT: mean 89.89, std 7.59, range [60.34, 98.06]